Protein AF-A0A812NQ91-F1 (afdb_monomer_lite)

Organism: NCBI:txid1628268

Sequence (76 aa):
AMAFYRRGGVCDPKPGRKAFEFAVKKERIRQSGMMLRVVATSLATGLPKWWQETDERIIEGCEASGAIAPLIFPKE

Secondary structure (DSSP, 8-state):
-HHHHHH-SSS-SHHHHHHHHHH--HHHHHHT----EEEEE-TTT--EEEEETT-TTHHHHHHHHT--TTTSPPP-

Structure (mmCIF, N/CA/C/O backbone):
data_AF-A0A812NQ91-F1
#
_entry.id   AF-A0A812NQ91-F1
#
loop_
_atom_site.group_PDB
_atom_site.id
_atom_site.type_symbol
_atom_site.label_atom_id
_atom_site.label_alt_id
_atom_site.label_comp_id
_atom_site.label_asym_id
_atom_site.label_entity_id
_atom_site.label_seq_id
_atom_site.pdbx_PDB_ins_code
_atom_site.Cartn_x
_atom_site.Cartn_y
_atom_site.Cartn_z
_atom_site.occupancy
_atom_site.B_iso_or_equiv
_atom_site.auth_seq_id
_atom_site.auth_comp_id
_atom_site.auth_asym_id
_atom_site.auth_atom_id
_atom_site.pdbx_PDB_model_num
ATOM 1 N N . ALA A 1 1 ? 7.458 -3.741 -29.273 1.00 45.00 1 ALA A N 1
ATOM 2 C CA . ALA A 1 1 ? 8.426 -3.249 -28.267 1.00 45.00 1 ALA A CA 1
ATOM 3 C C . ALA A 1 1 ? 8.080 -1.867 -27.678 1.00 45.00 1 ALA A C 1
ATOM 5 O O . ALA A 1 1 ? 8.269 -1.690 -26.486 1.00 45.00 1 ALA A O 1
ATOM 6 N N . MET A 1 2 ? 7.524 -0.895 -28.426 1.00 33.91 2 MET A N 1
ATOM 7 C CA . MET A 1 2 ? 7.243 0.456 -27.877 1.00 33.91 2 MET A CA 1
ATOM 8 C C . MET A 1 2 ? 6.103 0.561 -26.842 1.00 33.91 2 MET A C 1
ATOM 10 O O . MET A 1 2 ? 6.117 1.477 -26.026 1.00 33.91 2 MET A O 1
ATOM 14 N N . ALA A 1 3 ? 5.124 -0.352 -26.833 1.00 39.75 3 ALA A N 1
ATOM 15 C CA . ALA A 1 3 ? 4.043 -0.330 -25.837 1.00 39.75 3 ALA A CA 1
ATOM 16 C C . ALA A 1 3 ? 4.522 -0.714 -24.420 1.00 39.75 3 ALA A C 1
ATOM 18 O O . ALA A 1 3 ? 3.959 -0.240 -23.438 1.00 39.75 3 ALA A O 1
ATOM 19 N N . PHE A 1 4 ? 5.596 -1.509 -24.331 1.00 44.03 4 PHE A N 1
ATOM 20 C CA . PHE A 1 4 ? 6.215 -1.960 -23.079 1.00 44.03 4 PHE A CA 1
ATOM 21 C C . PHE A 1 4 ? 6.758 -0.782 -22.257 1.00 44.03 4 PHE A C 1
ATOM 23 O O . PHE A 1 4 ? 6.466 -0.663 -21.073 1.00 44.03 4 PHE A O 1
ATOM 30 N N . TYR A 1 5 ? 7.455 0.147 -22.919 1.00 43.34 5 TYR A N 1
ATOM 31 C CA . TYR A 1 5 ? 8.054 1.326 -22.285 1.00 43.34 5 TYR A CA 1
ATOM 32 C C . TYR A 1 5 ? 7.055 2.441 -21.950 1.00 43.34 5 TYR A C 1
ATOM 34 O O . TYR A 1 5 ? 7.365 3.297 -21.134 1.00 43.34 5 TYR A O 1
ATOM 42 N N . ARG A 1 6 ? 5.865 2.459 -22.571 1.00 47.47 6 ARG A N 1
ATOM 43 C CA . ARG A 1 6 ? 4.854 3.511 -22.340 1.00 47.47 6 ARG A CA 1
ATOM 44 C C . ARG A 1 6 ? 3.779 3.148 -21.315 1.00 47.47 6 ARG A C 1
ATOM 46 O O . ARG A 1 6 ? 3.032 4.037 -20.924 1.00 47.47 6 ARG A O 1
ATOM 53 N N . ARG A 1 7 ? 3.617 1.867 -20.957 1.00 47.62 7 ARG A N 1
ATOM 54 C CA . ARG A 1 7 ? 2.505 1.413 -20.096 1.00 47.62 7 ARG A CA 1
ATOM 55 C C . ARG A 1 7 ? 2.859 0.395 -19.013 1.00 47.62 7 ARG A C 1
ATOM 57 O O . ARG A 1 7 ? 1.970 0.132 -18.224 1.00 47.62 7 ARG A O 1
ATOM 64 N N . GLY A 1 8 ? 4.093 -0.127 -18.996 1.00 47.47 8 GLY A N 1
ATOM 65 C CA . GLY A 1 8 ? 4.662 -1.071 -18.022 1.00 47.47 8 GLY A CA 1
ATOM 66 C C . GLY A 1 8 ? 3.827 -2.321 -17.689 1.00 47.47 8 GLY A C 1
ATOM 67 O O . GLY A 1 8 ? 2.667 -2.278 -17.306 1.00 47.47 8 GLY A O 1
ATOM 68 N N . GLY A 1 9 ? 4.465 -3.483 -17.764 1.00 56.03 9 GLY A N 1
ATOM 69 C CA . GLY A 1 9 ? 3.854 -4.759 -17.388 1.00 56.03 9 GLY A CA 1
ATOM 70 C C . GLY A 1 9 ? 3.029 -5.425 -18.494 1.00 56.03 9 GLY A C 1
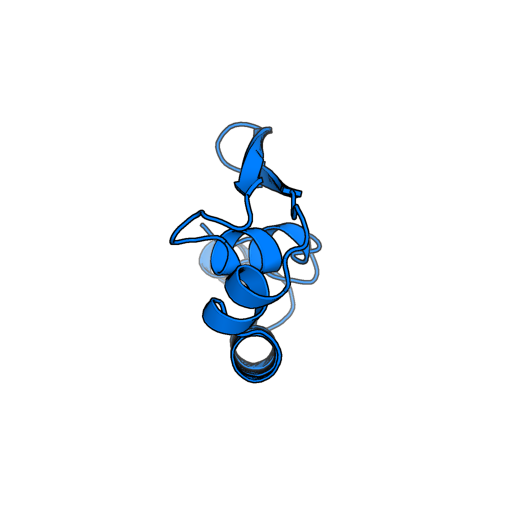ATOM 71 O O . GLY A 1 9 ? 2.608 -4.807 -19.471 1.00 56.03 9 GLY A O 1
ATOM 72 N N . VAL A 1 10 ? 2.861 -6.741 -18.356 1.00 57.84 10 VAL A N 1
ATOM 73 C CA . VAL A 1 10 ? 2.163 -7.613 -19.324 1.00 57.84 10 VAL A CA 1
ATOM 74 C C . VAL A 1 10 ? 0.639 -7.645 -19.133 1.00 57.84 10 VAL A C 1
ATOM 76 O O . VAL A 1 10 ? -0.066 -8.152 -20.003 1.00 57.84 10 VAL A O 1
ATOM 79 N N . CYS A 1 11 ? 0.123 -7.070 -18.042 1.00 61.97 11 CYS A N 1
ATOM 80 C CA . CYS A 1 11 ? -1.294 -7.096 -17.668 1.00 61.97 11 CYS A CA 1
ATOM 81 C C . CYS A 1 11 ? -1.856 -5.679 -17.460 1.00 61.97 11 CYS A C 1
ATOM 83 O O . CYS A 1 11 ? -1.183 -4.826 -16.884 1.00 61.97 11 CYS A O 1
ATOM 85 N N . ASP A 1 12 ? -3.109 -5.435 -17.873 1.00 70.19 12 ASP A N 1
ATOM 86 C CA . ASP A 1 12 ? -3.828 -4.191 -17.549 1.00 70.19 12 ASP A CA 1
ATOM 87 C C . ASP A 1 12 ? -4.076 -4.118 -16.028 1.00 70.19 12 ASP A C 1
ATOM 89 O O . ASP A 1 12 ? -4.745 -5.000 -15.483 1.00 70.19 12 ASP A O 1
ATOM 93 N N . PRO A 1 13 ? -3.582 -3.089 -15.316 1.00 70.38 13 PRO A N 1
ATOM 94 C CA . PRO A 1 13 ? -3.772 -2.971 -13.874 1.00 70.38 13 PRO A CA 1
ATOM 95 C C . PRO A 1 13 ? -5.181 -2.508 -13.470 1.00 70.38 13 PRO A C 1
ATOM 97 O O . PRO A 1 13 ? -5.535 -2.602 -12.292 1.00 70.38 13 PRO A O 1
ATOM 100 N N . LYS A 1 14 ? -6.005 -1.990 -14.395 1.00 75.44 14 LYS A N 1
ATOM 101 C CA . LYS A 1 14 ? -7.317 -1.401 -14.060 1.00 75.44 14 LYS A CA 1
ATOM 102 C C . LYS A 1 14 ? -8.282 -2.379 -13.375 1.00 75.44 14 LYS A C 1
ATOM 104 O O . LYS A 1 14 ? -8.913 -1.957 -12.404 1.00 75.44 14 LYS A O 1
ATOM 109 N N . PRO A 1 15 ? -8.438 -3.643 -13.820 1.00 76.38 15 PRO A N 1
ATOM 110 C CA . PRO A 1 15 ? -9.336 -4.586 -13.154 1.00 76.38 15 PRO A CA 1
ATOM 111 C C . PRO A 1 15 ? -8.869 -4.926 -11.735 1.00 76.38 15 PRO A C 1
ATOM 113 O O . PRO A 1 15 ? -9.681 -4.922 -10.813 1.00 76.38 15 PRO A O 1
ATOM 116 N N . GLY A 1 16 ? -7.561 -5.139 -11.546 1.00 74.94 16 GLY A N 1
ATOM 117 C CA . GLY A 1 16 ? -6.970 -5.414 -10.234 1.00 74.94 16 GLY A CA 1
ATOM 118 C C . GLY A 1 16 ? -7.147 -4.249 -9.262 1.00 74.94 16 GLY A C 1
ATOM 119 O O . GLY A 1 16 ? -7.583 -4.456 -8.133 1.00 74.94 16 GLY A O 1
ATOM 120 N N . ARG A 1 17 ? -6.921 -3.014 -9.729 1.00 75.81 17 ARG A N 1
ATOM 121 C CA . ARG A 1 17 ? -7.166 -1.793 -8.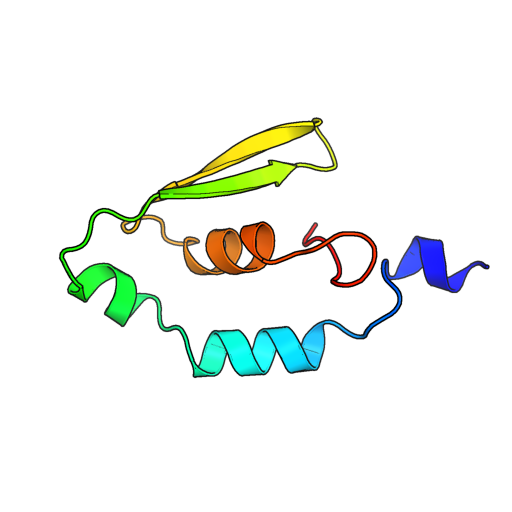946 1.00 75.81 17 ARG A CA 1
ATOM 122 C C . ARG A 1 17 ? -8.618 -1.694 -8.481 1.00 75.81 17 ARG A C 1
ATOM 124 O O . ARG A 1 17 ? -8.863 -1.526 -7.295 1.00 75.81 17 ARG A O 1
ATOM 131 N N . LYS A 1 18 ? -9.582 -1.867 -9.392 1.00 78.19 18 LYS A N 1
ATOM 132 C CA . LYS A 1 18 ? -11.014 -1.814 -9.048 1.00 78.19 18 LYS A CA 1
ATOM 133 C C . LYS A 1 18 ? -11.416 -2.899 -8.049 1.00 78.19 18 LYS A C 1
ATOM 135 O O . LYS A 1 18 ? -12.187 -2.628 -7.133 1.00 78.19 18 LYS A O 1
ATOM 140 N N . ALA A 1 19 ? -10.907 -4.120 -8.219 1.00 78.94 19 ALA A N 1
ATOM 141 C CA . ALA A 1 19 ? -11.166 -5.214 -7.287 1.00 78.94 19 ALA A CA 1
ATOM 142 C C . ALA A 1 19 ? -10.574 -4.923 -5.898 1.00 78.94 19 ALA A C 1
ATOM 144 O O . ALA A 1 19 ? -11.229 -5.171 -4.885 1.00 78.94 19 ALA A O 1
ATOM 145 N N . PHE A 1 20 ? -9.370 -4.347 -5.852 1.00 81.06 20 PHE A N 1
ATOM 146 C CA . PHE A 1 20 ? -8.716 -3.954 -4.609 1.00 81.06 20 PHE A CA 1
ATOM 147 C C . PHE A 1 20 ? -9.469 -2.824 -3.895 1.00 81.06 20 PHE A C 1
ATOM 149 O O . PHE A 1 20 ? -9.789 -2.965 -2.721 1.00 81.06 20 PHE A O 1
ATOM 156 N N . GLU A 1 21 ? -9.830 -1.751 -4.604 1.00 78.38 21 GLU A N 1
ATOM 157 C CA . GLU A 1 21 ? -10.625 -0.631 -4.072 1.00 78.38 21 GLU A CA 1
ATOM 158 C C . GLU A 1 21 ? -12.007 -1.082 -3.564 1.00 78.38 21 GLU A C 1
ATOM 160 O O . GLU A 1 21 ? -12.521 -0.550 -2.579 1.00 78.38 21 GLU A O 1
ATOM 165 N N . PHE A 1 22 ? -12.613 -2.087 -4.206 1.00 78.88 22 PHE A N 1
ATOM 166 C CA . PHE A 1 22 ? -13.857 -2.693 -3.729 1.00 78.88 22 PHE A CA 1
ATOM 167 C C . PHE A 1 22 ? -13.657 -3.476 -2.421 1.00 78.88 22 PHE A C 1
ATOM 169 O O . PHE A 1 22 ? -14.458 -3.346 -1.491 1.00 78.88 22 PHE A O 1
ATOM 176 N N . ALA A 1 23 ? -12.602 -4.290 -2.347 1.00 81.75 23 ALA A N 1
ATOM 177 C CA . ALA A 1 23 ? -12.343 -5.177 -1.216 1.00 81.75 23 ALA A CA 1
ATOM 178 C C . ALA A 1 23 ? -11.772 -4.443 0.010 1.00 81.75 23 ALA A C 1
ATOM 180 O O . ALA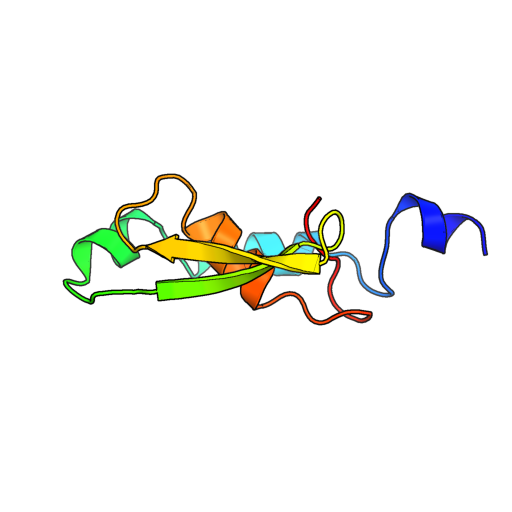 A 1 23 ? -12.081 -4.798 1.152 1.00 81.75 23 ALA A O 1
ATOM 181 N N . VAL A 1 24 ? -10.950 -3.418 -0.215 1.00 83.62 24 VAL A N 1
ATOM 182 C CA . VAL A 1 24 ? -10.150 -2.752 0.813 1.00 83.62 24 VAL A CA 1
ATOM 183 C C . VAL A 1 24 ? -10.552 -1.285 0.914 1.00 83.62 24 VAL A C 1
ATOM 185 O O . VAL A 1 24 ? -10.279 -0.477 0.034 1.00 83.62 24 VAL A O 1
ATOM 188 N N . LYS A 1 25 ? -11.180 -0.930 2.040 1.00 85.00 25 LYS A N 1
ATOM 189 C CA . LYS A 1 25 ? -11.585 0.446 2.355 1.00 85.00 25 LYS A CA 1
ATOM 190 C C . LYS A 1 25 ? -10.694 1.038 3.435 1.00 85.00 25 LYS A C 1
ATOM 192 O O . LYS A 1 25 ? -10.487 0.422 4.481 1.00 85.00 25 LYS A O 1
ATOM 197 N N . LYS A 1 26 ? -10.233 2.265 3.209 1.00 85.62 26 LYS A N 1
ATOM 198 C CA . LYS A 1 26 ? -9.365 3.011 4.127 1.00 85.62 26 LYS A CA 1
ATOM 199 C C . LYS A 1 26 ? -9.983 3.175 5.514 1.00 85.62 26 LYS A C 1
ATOM 201 O O . LYS A 1 26 ? -9.298 3.021 6.522 1.00 85.62 26 LYS A O 1
ATOM 206 N N . GLU A 1 27 ? -11.285 3.425 5.573 1.00 87.12 27 GLU A N 1
ATOM 207 C CA . GLU A 1 27 ? -12.026 3.603 6.823 1.00 87.12 27 GLU A CA 1
ATOM 208 C C . GLU A 1 27 ? -11.992 2.321 7.660 1.00 87.12 27 GLU A C 1
ATOM 210 O O . GLU A 1 27 ? -11.819 2.383 8.873 1.00 87.12 27 GLU A O 1
ATOM 215 N N . ARG A 1 28 ? -12.068 1.152 7.009 1.00 86.25 28 ARG A N 1
ATOM 216 C CA . ARG A 1 28 ? -11.982 -0.148 7.689 1.00 86.25 28 ARG A CA 1
ATOM 217 C C . ARG A 1 28 ? -10.578 -0.439 8.206 1.00 86.25 28 ARG A C 1
ATOM 219 O O . ARG A 1 28 ? -10.458 -0.992 9.291 1.00 86.25 28 ARG A O 1
ATOM 226 N N . ILE A 1 29 ? -9.535 -0.044 7.471 1.00 85.81 29 ILE A N 1
ATOM 227 C CA . ILE A 1 29 ? -8.146 -0.151 7.947 1.00 85.81 29 ILE A CA 1
ATOM 228 C C . ILE A 1 29 ? -7.982 0.664 9.234 1.00 85.81 29 ILE A C 1
ATOM 230 O O . ILE A 1 29 ? -7.524 0.128 10.240 1.00 85.81 29 ILE A O 1
ATOM 234 N N . ARG A 1 30 ? -8.448 1.918 9.240 1.00 86.94 30 ARG A N 1
ATOM 235 C CA . ARG A 1 30 ? -8.370 2.807 10.413 1.00 86.94 30 ARG A CA 1
ATOM 236 C C . ARG A 1 30 ? -9.162 2.289 11.609 1.00 86.94 30 ARG A C 1
ATOM 238 O O . ARG A 1 30 ? -8.694 2.351 12.738 1.00 86.94 30 ARG A O 1
ATOM 245 N N . GLN A 1 31 ? -10.362 1.773 11.359 1.00 88.31 31 GLN A N 1
ATOM 246 C CA . GLN A 1 31 ? -11.242 1.251 12.405 1.00 88.31 31 GLN A CA 1
ATOM 247 C C . GLN A 1 31 ? -10.821 -0.128 12.924 1.00 88.31 31 GLN A C 1
ATOM 249 O O . GLN A 1 31 ? -11.333 -0.557 13.953 1.00 88.31 31 GLN A O 1
ATOM 254 N N . SER A 1 32 ? -9.904 -0.825 12.245 1.00 86.25 32 SER A N 1
ATOM 255 C CA . SER A 1 32 ? -9.483 -2.174 12.645 1.00 86.25 32 SER A CA 1
ATOM 256 C C . SER A 1 32 ? -8.787 -2.225 14.010 1.00 86.25 32 SER A C 1
ATOM 258 O O . SER A 1 32 ? -8.712 -3.294 14.608 1.00 86.25 32 SER A O 1
ATOM 260 N N . GLY A 1 33 ? -8.245 -1.097 14.488 1.00 84.56 33 GLY A N 1
ATOM 261 C CA . GLY A 1 33 ? -7.420 -1.043 15.698 1.00 84.56 33 GLY A CA 1
ATOM 262 C C . GLY A 1 33 ? -6.069 -1.756 15.557 1.00 84.56 33 GLY A C 1
ATOM 263 O O . GLY A 1 33 ? -5.321 -1.843 16.528 1.00 84.56 33 GLY A O 1
ATOM 264 N N . MET A 1 34 ? -5.745 -2.266 14.364 1.00 86.00 34 MET A N 1
ATOM 265 C CA . MET A 1 34 ? -4.474 -2.917 14.076 1.00 86.00 34 MET A CA 1
ATOM 266 C C . MET A 1 34 ? -3.437 -1.886 13.634 1.00 86.00 34 MET A C 1
ATOM 268 O O . MET A 1 34 ? -3.712 -1.044 12.782 1.00 86.00 34 MET A O 1
ATOM 272 N N . MET A 1 35 ? -2.220 -2.009 14.167 1.00 89.44 35 MET A N 1
ATOM 273 C CA . MET A 1 35 ? -1.073 -1.236 13.698 1.00 89.44 35 MET A CA 1
ATOM 274 C C . MET A 1 35 ? -0.553 -1.861 12.398 1.00 89.44 35 MET A C 1
ATOM 276 O O . MET A 1 35 ? 0.093 -2.914 12.418 1.00 89.44 35 MET A O 1
ATOM 280 N N . LEU A 1 36 ? -0.859 -1.232 11.266 1.00 89.44 36 LEU A N 1
ATOM 281 C CA . LEU A 1 36 ? -0.501 -1.717 9.939 1.00 89.44 36 LEU A CA 1
ATOM 282 C C . LEU A 1 36 ? 0.718 -0.948 9.439 1.00 89.44 36 LEU A C 1
ATOM 284 O O . LEU A 1 36 ? 0.706 0.274 9.375 1.00 89.44 36 LEU A O 1
ATOM 288 N N . ARG A 1 37 ? 1.753 -1.663 8.998 1.00 92.38 37 ARG A N 1
ATOM 289 C CA . ARG A 1 37 ? 2.893 -1.063 8.297 1.00 92.38 37 ARG A CA 1
ATOM 290 C C . ARG A 1 37 ? 3.050 -1.712 6.940 1.00 92.38 37 ARG A C 1
ATOM 292 O O . ARG A 1 37 ? 3.217 -2.925 6.851 1.00 92.38 37 ARG A O 1
ATOM 299 N N . VAL A 1 38 ? 2.999 -0.897 5.899 1.00 91.62 38 VAL A N 1
ATOM 300 C CA . VAL A 1 38 ? 3.089 -1.343 4.511 1.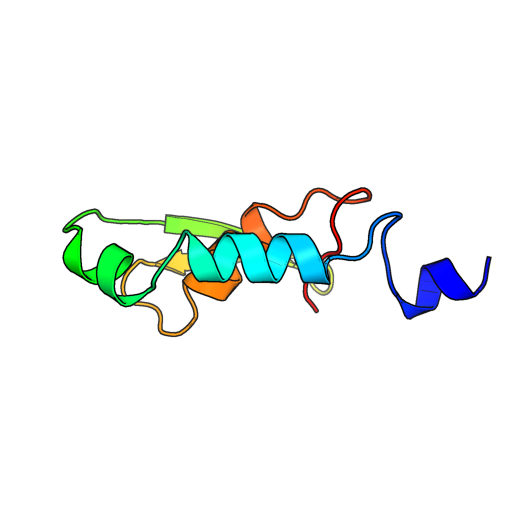00 91.62 38 VAL A CA 1
ATOM 301 C C . VAL A 1 38 ? 4.352 -0.773 3.895 1.00 91.62 38 VAL A C 1
ATOM 303 O O . VAL A 1 38 ? 4.670 0.396 4.107 1.00 91.62 38 VAL A O 1
ATOM 306 N N . VAL A 1 39 ? 5.069 -1.595 3.134 1.00 93.38 39 VAL A N 1
ATOM 307 C CA . VAL A 1 39 ? 6.312 -1.207 2.466 1.00 93.38 39 VAL A CA 1
ATOM 308 C C . VAL A 1 39 ? 6.251 -1.525 0.983 1.00 93.38 39 VAL A C 1
ATOM 310 O O . VAL A 1 39 ? 5.730 -2.565 0.577 1.00 93.38 39 VAL A O 1
ATOM 313 N N . ALA A 1 40 ? 6.818 -0.631 0.182 1.00 90.44 40 ALA A N 1
ATOM 314 C CA . ALA A 1 40 ? 7.106 -0.860 -1.225 1.00 90.44 40 ALA A CA 1
ATOM 315 C C . ALA A 1 40 ? 8.450 -0.217 -1.583 1.00 90.44 40 ALA A C 1
ATOM 317 O O . ALA A 1 40 ? 8.881 0.739 -0.936 1.00 90.44 40 ALA A O 1
ATOM 318 N N . THR A 1 41 ? 9.109 -0.718 -2.623 1.00 87.75 41 THR A N 1
ATOM 319 C CA . THR A 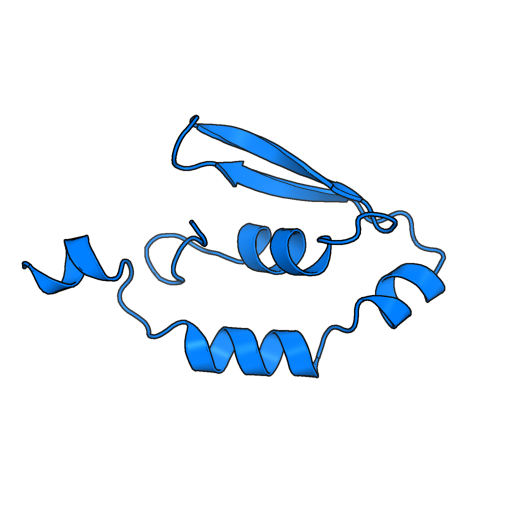1 41 ? 10.361 -0.138 -3.124 1.00 87.75 41 THR A CA 1
ATOM 320 C C . THR A 1 41 ? 10.059 0.846 -4.246 1.00 87.75 41 THR A C 1
ATOM 322 O O . THR A 1 41 ? 9.379 0.500 -5.211 1.00 87.75 41 THR A O 1
ATOM 325 N N . SER A 1 42 ? 10.573 2.072 -4.144 1.00 83.69 42 SER A N 1
ATOM 326 C CA . SER A 1 42 ? 10.479 3.048 -5.231 1.00 83.69 42 SER A CA 1
ATOM 327 C C . SER A 1 42 ? 11.350 2.616 -6.407 1.00 83.69 42 SER A C 1
ATOM 329 O O . SER A 1 42 ? 12.541 2.371 -6.235 1.00 83.69 42 SER A O 1
ATOM 331 N N . LEU A 1 43 ? 10.793 2.598 -7.617 1.00 78.00 43 LEU A N 1
ATOM 332 C CA . LEU A 1 43 ? 11.589 2.384 -8.830 1.00 78.00 43 LEU A CA 1
ATOM 333 C C . LEU A 1 43 ? 12.444 3.597 -9.206 1.00 78.00 43 LEU A C 1
ATOM 335 O O . LEU A 1 43 ? 13.454 3.438 -9.881 1.00 78.00 43 LEU A O 1
ATOM 339 N N . ALA A 1 44 ? 12.059 4.797 -8.764 1.00 81.06 44 ALA A N 1
ATOM 340 C CA . ALA A 1 44 ? 12.801 6.020 -9.049 1.00 81.06 44 ALA A CA 1
ATOM 341 C C . ALA A 1 44 ? 14.070 6.129 -8.194 1.00 81.06 44 ALA A C 1
ATOM 343 O O . ALA A 1 44 ? 15.119 6.521 -8.696 1.00 81.06 44 ALA A O 1
ATOM 344 N N . THR A 1 45 ? 13.979 5.792 -6.903 1.00 85.12 45 THR A N 1
ATOM 345 C CA . THR A 1 45 ? 15.095 5.958 -5.957 1.00 85.12 45 THR A CA 1
ATOM 346 C C . THR A 1 45 ? 15.732 4.644 -5.513 1.00 85.12 45 THR A C 1
ATOM 348 O O . THR A 1 45 ? 16.807 4.669 -4.924 1.00 85.12 45 THR A O 1
ATOM 351 N N . GLY A 1 46 ? 15.081 3.499 -5.740 1.00 85.38 46 GLY A N 1
ATOM 352 C CA . GLY A 1 46 ? 15.498 2.201 -5.198 1.00 85.38 46 GLY A CA 1
ATOM 353 C C . GLY A 1 46 ? 15.307 2.065 -3.682 1.00 85.38 46 GLY A C 1
ATOM 354 O O . GLY A 1 46 ? 15.658 1.035 -3.113 1.00 85.38 46 GLY A O 1
ATOM 355 N N . LEU A 1 47 ? 14.760 3.087 -3.015 1.00 90.56 47 LEU A N 1
ATOM 356 C CA . LEU A 1 47 ? 14.609 3.127 -1.562 1.00 90.56 47 LEU A CA 1
ATOM 357 C C . LEU A 1 47 ? 13.221 2.642 -1.119 1.00 90.56 47 LEU A C 1
ATOM 359 O O . LEU A 1 47 ? 12.241 2.806 -1.859 1.00 90.56 47 LEU A O 1
ATOM 363 N N . PRO A 1 48 ? 13.106 2.081 0.099 1.00 91.94 48 PRO A N 1
ATOM 364 C CA . PRO A 1 48 ? 11.819 1.697 0.650 1.00 91.94 48 PRO A CA 1
ATOM 365 C C . PRO A 1 48 ? 10.990 2.936 1.009 1.00 91.94 48 PRO A C 1
ATOM 367 O O . PRO A 1 48 ? 11.471 3.865 1.662 1.00 91.94 48 PRO A O 1
ATOM 370 N N . LYS A 1 49 ? 9.716 2.918 0.626 1.00 92.19 49 LYS A N 1
ATOM 371 C CA . LYS A 1 49 ? 8.681 3.841 1.092 1.00 92.19 49 LYS A CA 1
ATOM 372 C C . LYS A 1 49 ? 7.755 3.077 2.031 1.00 92.19 49 LYS A C 1
ATOM 374 O O . LYS A 1 49 ? 7.362 1.949 1.735 1.00 92.19 49 LYS A O 1
ATOM 379 N N . TRP A 1 50 ? 7.442 3.692 3.164 1.00 94.19 50 TRP A N 1
ATOM 380 C CA . TRP A 1 50 ? 6.618 3.104 4.213 1.00 94.19 50 TRP A CA 1
ATOM 381 C C . TRP A 1 50 ? 5.323 3.888 4.373 1.00 94.19 50 TRP A C 1
ATOM 383 O O . TRP A 1 50 ? 5.327 5.114 4.271 1.00 94.19 50 TRP A O 1
ATOM 393 N N . TRP A 1 51 ? 4.245 3.165 4.658 1.00 94.19 51 TRP A N 1
ATOM 394 C CA . TRP A 1 51 ? 2.943 3.709 5.024 1.00 94.19 51 TRP A CA 1
ATOM 395 C C . TRP A 1 51 ? 2.434 3.037 6.300 1.00 94.19 51 TRP A C 1
ATOM 397 O O . TRP A 1 51 ? 2.771 1.884 6.585 1.00 94.19 51 TRP A O 1
ATOM 407 N N . GLN A 1 52 ? 1.608 3.760 7.043 1.00 94.31 52 GLN A N 1
ATOM 408 C CA . GLN A 1 52 ? 0.973 3.367 8.296 1.00 94.31 52 GLN A CA 1
ATOM 409 C C . GLN A 1 52 ? -0.555 3.436 8.179 1.00 94.31 52 GLN A C 1
ATOM 411 O O . GLN A 1 52 ? -1.092 4.102 7.292 1.00 94.31 52 GLN A O 1
ATOM 416 N N . GLU A 1 53 ? -1.287 2.794 9.088 1.00 90.19 53 GLU A N 1
ATOM 417 C CA . GLU A 1 53 ? -2.760 2.775 9.092 1.00 90.19 53 GLU A CA 1
ATOM 418 C C . GLU A 1 53 ? -3.410 4.171 9.118 1.00 90.19 53 GLU A C 1
ATOM 420 O O . GLU A 1 53 ? -4.531 4.360 8.633 1.00 90.19 53 GLU A O 1
ATOM 425 N N . THR A 1 54 ? -2.709 5.161 9.672 1.00 90.19 54 THR A N 1
ATOM 426 C CA . THR A 1 54 ? -3.170 6.549 9.772 1.00 90.19 54 THR A CA 1
ATOM 427 C C . THR A 1 54 ? -2.966 7.331 8.476 1.00 90.19 54 THR A C 1
ATOM 429 O O . THR A 1 54 ? -3.677 8.317 8.254 1.00 90.19 54 THR A O 1
ATOM 432 N N . ASP A 1 55 ? -2.086 6.878 7.579 1.00 90.88 55 ASP A N 1
ATOM 433 C CA . ASP A 1 55 ? -1.742 7.612 6.367 1.00 90.88 55 ASP A CA 1
ATOM 434 C C . ASP A 1 55 ? -2.940 7.784 5.435 1.00 90.88 55 ASP A C 1
ATOM 436 O O . ASP A 1 55 ? -3.672 6.849 5.096 1.00 90.88 55 ASP A O 1
ATOM 440 N N . GLU A 1 56 ? -3.107 9.006 4.930 1.00 89.12 56 GLU A N 1
ATOM 441 C CA . GLU A 1 56 ? -4.175 9.333 3.983 1.00 89.12 56 GLU A CA 1
ATOM 442 C C . GLU A 1 56 ? -4.094 8.497 2.695 1.00 89.12 56 GLU A C 1
ATOM 444 O O . GLU A 1 56 ? -5.117 8.239 2.056 1.00 89.12 56 GLU A O 1
ATOM 449 N N . ARG A 1 57 ? -2.883 8.043 2.357 1.00 88.88 57 ARG A N 1
ATOM 450 C CA . ARG A 1 57 ? -2.544 7.271 1.158 1.00 88.88 57 ARG A CA 1
ATOM 451 C C . ARG A 1 57 ? -2.211 5.805 1.463 1.00 88.88 57 ARG A C 1
ATOM 453 O O . ARG A 1 57 ? -1.521 5.170 0.678 1.00 88.88 57 ARG A O 1
ATOM 460 N N . ILE A 1 58 ? -2.695 5.241 2.572 1.00 89.94 58 ILE A N 1
ATOM 461 C CA . ILE A 1 58 ? -2.421 3.833 2.924 1.00 89.94 58 ILE A CA 1
ATOM 462 C C . ILE A 1 58 ? -2.863 2.840 1.834 1.00 89.94 58 ILE A C 1
ATOM 464 O O . ILE A 1 58 ? -2.177 1.856 1.586 1.00 89.94 58 ILE A O 1
ATOM 468 N N . ILE A 1 59 ? -3.954 3.135 1.118 1.00 87.56 59 ILE A N 1
ATOM 469 C CA . ILE A 1 59 ? -4.429 2.316 -0.009 1.00 87.56 59 ILE A CA 1
ATOM 470 C C . ILE A 1 59 ? -3.393 2.268 -1.140 1.00 87.56 59 ILE A C 1
ATOM 472 O O . ILE A 1 59 ? -3.107 1.183 -1.639 1.00 87.56 59 ILE A O 1
ATOM 476 N N . GLU A 1 60 ? -2.762 3.403 -1.468 1.00 85.75 60 GLU A N 1
ATOM 477 C CA . GLU A 1 60 ? -1.656 3.461 -2.438 1.00 85.75 60 GLU A CA 1
ATOM 478 C C . GLU A 1 60 ? -0.502 2.562 -1.990 1.00 85.75 60 GLU A C 1
ATOM 480 O O . GLU A 1 60 ? 0.030 1.807 -2.800 1.00 85.75 60 GLU A O 1
ATOM 485 N N . GLY A 1 61 ? -0.154 2.604 -0.700 1.00 88.06 61 GLY A N 1
ATOM 486 C CA . GLY A 1 61 ? 0.871 1.741 -0.118 1.00 88.06 61 GLY A CA 1
ATOM 487 C C . GLY A 1 61 ? 0.541 0.258 -0.273 1.00 88.06 61 GLY A C 1
ATOM 488 O O . GLY A 1 61 ? 1.389 -0.513 -0.719 1.00 88.06 61 GLY A O 1
ATOM 489 N N . CYS A 1 62 ? -0.694 -0.149 0.037 1.00 87.00 62 CYS A N 1
ATOM 490 C CA . CYS A 1 62 ? -1.127 -1.541 -0.108 1.00 87.00 62 CYS A CA 1
ATOM 491 C C . CYS A 1 62 ? -1.073 -2.019 -1.563 1.00 87.00 62 CYS A C 1
ATOM 493 O O . CYS A 1 62 ? -0.600 -3.122 -1.835 1.00 87.00 62 CYS A O 1
ATOM 495 N N . GLU A 1 63 ? -1.518 -1.187 -2.503 1.00 83.75 63 GLU A N 1
ATOM 496 C CA . GLU A 1 63 ? -1.455 -1.512 -3.928 1.00 83.75 63 GLU A CA 1
ATOM 497 C C . GLU A 1 63 ? -0.012 -1.576 -4.438 1.00 83.75 63 GLU A C 1
ATOM 499 O O . GLU A 1 63 ? 0.321 -2.471 -5.211 1.00 83.75 63 GLU A O 1
ATOM 504 N N . ALA A 1 64 ? 0.849 -0.652 -4.001 1.00 82.94 64 ALA A N 1
ATOM 505 C CA . ALA A 1 64 ? 2.259 -0.629 -4.376 1.00 82.94 64 ALA A CA 1
ATOM 506 C C . ALA A 1 64 ? 3.022 -1.835 -3.810 1.00 82.94 64 ALA A C 1
ATOM 508 O O . ALA A 1 64 ? 3.866 -2.402 -4.496 1.00 82.94 64 ALA A O 1
ATOM 509 N N . SER A 1 65 ? 2.701 -2.259 -2.586 1.00 85.94 65 SER A N 1
ATOM 510 C CA . SER A 1 65 ? 3.294 -3.442 -1.952 1.00 85.94 65 SER A CA 1
ATOM 511 C C . SER A 1 65 ? 2.886 -4.742 -2.653 1.00 85.94 65 SER A C 1
ATOM 513 O O . SER A 1 65 ? 3.695 -5.652 -2.808 1.00 85.94 65 SER A O 1
ATOM 515 N N . GLY A 1 66 ? 1.640 -4.811 -3.135 1.00 79.19 66 GLY A N 1
ATOM 516 C CA . GLY A 1 66 ? 1.138 -5.938 -3.924 1.00 79.19 66 GLY A CA 1
ATOM 517 C C . GLY A 1 66 ? 1.578 -5.938 -5.393 1.00 79.19 66 GLY A C 1
ATOM 518 O O . GLY A 1 66 ? 1.277 -6.892 -6.115 1.00 79.19 66 GLY A O 1
ATOM 519 N N . ALA A 1 67 ? 2.265 -4.895 -5.868 1.00 76.25 67 ALA A N 1
ATOM 520 C CA . ALA A 1 67 ? 2.731 -4.818 -7.246 1.00 76.25 67 ALA A CA 1
ATOM 521 C C . ALA A 1 67 ? 3.962 -5.717 -7.454 1.00 76.25 67 ALA A C 1
ATOM 523 O O . ALA A 1 67 ? 5.068 -5.419 -7.010 1.00 76.25 67 ALA A O 1
ATOM 524 N N . ILE A 1 68 ? 3.773 -6.828 -8.165 1.00 66.81 68 ILE A N 1
ATOM 525 C CA . ILE A 1 68 ? 4.846 -7.753 -8.543 1.00 66.81 68 ILE A CA 1
ATOM 526 C C . ILE A 1 68 ? 5.352 -7.392 -9.940 1.00 66.81 68 ILE A C 1
ATOM 528 O O . ILE A 1 68 ? 4.706 -7.710 -10.939 1.00 66.81 68 ILE A O 1
ATOM 532 N N . ALA A 1 69 ? 6.533 -6.786 -10.046 1.00 57.19 69 ALA A N 1
ATOM 533 C CA . ALA A 1 69 ? 7.194 -6.628 -11.340 1.00 57.19 69 ALA A CA 1
ATOM 534 C C . ALA A 1 69 ? 7.657 -8.001 -11.883 1.00 57.19 69 ALA A C 1
ATOM 536 O O . ALA A 1 69 ? 8.191 -8.797 -11.110 1.00 57.19 69 ALA A O 1
ATOM 537 N N . PRO A 1 70 ? 7.495 -8.310 -13.190 1.00 53.62 70 PRO A N 1
ATOM 538 C CA . PRO A 1 70 ? 6.944 -7.491 -14.282 1.00 53.62 70 PRO A CA 1
ATOM 539 C C . PRO A 1 70 ? 5.446 -7.747 -14.575 1.00 53.62 70 PRO A C 1
ATOM 541 O O . PRO A 1 70 ? 4.936 -7.316 -15.611 1.00 53.62 70 PRO A O 1
ATOM 544 N N . LEU A 1 71 ? 4.751 -8.499 -13.718 1.00 52.69 71 LEU A N 1
ATOM 545 C CA . LEU A 1 71 ? 3.398 -9.011 -13.969 1.00 52.69 71 LEU A CA 1
ATOM 546 C C . LEU A 1 71 ? 2.292 -8.009 -13.609 1.00 52.69 71 LEU A C 1
ATOM 548 O O . LEU A 1 71 ? 1.266 -7.961 -14.284 1.00 52.69 71 LEU A O 1
ATOM 552 N N . ILE A 1 72 ? 2.501 -7.200 -12.574 1.00 57.72 72 ILE A N 1
ATOM 553 C CA . ILE A 1 72 ? 1.564 -6.202 -12.060 1.00 57.72 72 ILE A CA 1
ATOM 554 C C . ILE A 1 72 ? 2.278 -4.851 -12.102 1.00 57.72 72 ILE A C 1
AT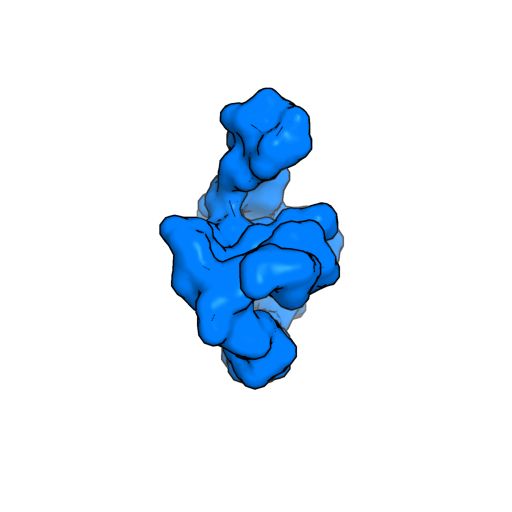OM 556 O O . ILE A 1 72 ? 3.377 -4.702 -11.568 1.00 57.72 72 ILE A O 1
ATOM 560 N N . PHE A 1 73 ? 1.672 -3.889 -12.803 1.00 61.31 73 PHE A N 1
ATOM 561 C CA . PHE A 1 73 ? 2.271 -2.583 -13.072 1.00 61.31 73 PHE A CA 1
ATOM 562 C C . PHE A 1 73 ? 2.680 -1.870 -11.769 1.00 61.31 73 PHE A C 1
ATOM 564 O O . PHE A 1 73 ? 1.839 -1.725 -10.876 1.00 61.31 73 PHE A O 1
ATOM 571 N N . PRO A 1 74 ? 3.930 -1.393 -11.655 1.00 53.47 74 PRO A N 1
ATOM 572 C CA . PRO A 1 74 ? 4.328 -0.505 -10.572 1.00 53.47 74 PRO A CA 1
ATOM 573 C C . PRO A 1 74 ? 3.570 0.822 -10.694 1.00 53.47 74 PRO A C 1
ATOM 575 O O . PRO A 1 74 ? 3.461 1.378 -11.783 1.00 53.47 74 PRO A O 1
ATOM 578 N N . LYS A 1 75 ? 3.021 1.333 -9.589 1.00 54.28 75 LYS A N 1
ATOM 579 C CA . LYS A 1 75 ? 2.466 2.693 -9.573 1.00 54.28 75 LYS A CA 1
ATOM 580 C C . LYS A 1 75 ? 3.622 3.702 -9.632 1.00 54.28 75 LYS A C 1
ATOM 582 O O . LYS A 1 75 ? 4.556 3.574 -8.844 1.00 54.28 75 LYS A O 1
ATOM 587 N N . GLU A 1 76 ? 3.555 4.646 -10.575 1.00 46.84 76 GLU A N 1
ATOM 588 C CA . GLU A 1 76 ? 4.411 5.848 -10.612 1.00 46.84 76 GLU A CA 1
ATOM 589 C C . GLU A 1 76 ? 4.110 6.783 -9.436 1.00 46.84 76 GLU A C 1
ATOM 591 O O . GLU A 1 76 ? 2.909 6.933 -9.096 1.00 46.84 76 GLU A O 1
#

Radius of gyration: 13.66 Å; chains: 1; bounding box: 29×18×44 Å

pLDDT: mean 76.25, std 16.22, range [33.91, 94.31]

Foldseek 3Di:
DVVCVVFAAPDDQVVVLVVLCVVDDLVCLLVVPDWDKAWAADPVPRDIDIDTSPDPCVSVRVLQRPADPRHRGHDD